Protein AF-A0ABD0YGZ2-F1 (afdb_monomer_lite)

Structure (mmCIF, N/CA/C/O backbone):
data_AF-A0ABD0YGZ2-F1
#
_entry.id   AF-A0ABD0YGZ2-F1
#
loop_
_atom_site.group_PDB
_atom_site.id
_atom_site.type_symbol
_atom_site.label_atom_id
_atom_site.label_alt_id
_atom_site.label_comp_id
_atom_site.label_asym_id
_atom_site.label_entity_id
_atom_site.label_seq_id
_atom_site.pdbx_PDB_ins_code
_atom_site.Cartn_x
_atom_site.Cartn_y
_atom_site.Cartn_z
_atom_site.occupancy
_atom_site.B_iso_or_equiv
_atom_site.auth_seq_id
_atom_site.auth_comp_id
_atom_site.auth_asym_id
_atom_site.auth_atom_id
_atom_site.pdbx_PDB_model_num
ATOM 1 N N . GLY A 1 1 ? -11.812 5.010 10.981 1.00 76.38 1 GLY A N 1
ATOM 2 C CA . GLY A 1 1 ? -13.140 4.427 11.269 1.00 76.38 1 GLY A CA 1
ATOM 3 C C . GLY A 1 1 ? -13.207 4.021 12.728 1.00 76.38 1 GLY A C 1
ATOM 4 O O . GLY A 1 1 ? -12.175 4.061 13.388 1.00 76.38 1 GLY A O 1
ATOM 5 N N . ARG A 1 2 ? -14.391 3.660 13.234 1.00 86.44 2 ARG A N 1
ATOM 6 C CA . ARG A 1 2 ? -14.540 2.924 14.500 1.00 86.44 2 ARG A CA 1
ATOM 7 C C . ARG A 1 2 ? -15.204 1.573 14.196 1.00 86.44 2 ARG A C 1
ATOM 9 O O . ARG A 1 2 ? -16.242 1.598 13.537 1.00 86.4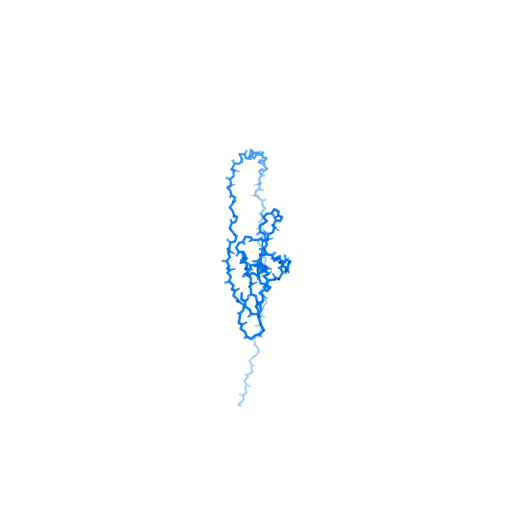4 2 ARG A O 1
ATOM 16 N N . PRO A 1 3 ? -14.614 0.434 14.595 1.00 91.75 3 PRO A N 1
ATOM 17 C CA . PRO A 1 3 ? -13.285 0.299 15.212 1.00 91.75 3 PRO A CA 1
ATOM 18 C C . PRO A 1 3 ? -12.156 0.775 14.272 1.00 91.75 3 PRO A C 1
ATOM 20 O O . PRO A 1 3 ? -12.416 1.130 13.117 1.00 91.75 3 PRO A O 1
ATOM 23 N N . SER A 1 4 ? -10.926 0.883 14.790 1.00 94.12 4 SER A N 1
ATOM 24 C CA . SER A 1 4 ? -9.772 1.303 13.981 1.00 94.12 4 SER A CA 1
ATOM 25 C C . SER A 1 4 ? -9.618 0.369 12.772 1.00 94.12 4 SER A C 1
ATOM 27 O O . SER A 1 4 ? -9.765 -0.842 12.943 1.00 94.12 4 SER A O 1
ATOM 29 N N . PRO A 1 5 ? -9.402 0.892 11.552 1.00 95.69 5 PRO A N 1
ATOM 30 C CA . PRO A 1 5 ? -9.226 0.044 10.384 1.00 95.69 5 PRO A CA 1
ATOM 31 C C . PRO A 1 5 ? -7.855 -0.635 10.404 1.00 95.69 5 PRO A C 1
ATOM 33 O O . PRO A 1 5 ? -6.891 -0.030 10.863 1.00 95.69 5 PRO A O 1
ATOM 36 N N . GLN A 1 6 ? -7.773 -1.822 9.813 1.00 96.44 6 GLN A N 1
ATOM 37 C CA . GLN A 1 6 ? -6.520 -2.415 9.360 1.00 96.44 6 GLN A CA 1
ATOM 38 C C . GLN A 1 6 ? -6.245 -1.957 7.924 1.00 96.44 6 GLN A C 1
ATOM 40 O O . GLN A 1 6 ? -7.161 -1.989 7.087 1.00 96.44 6 GLN A O 1
ATOM 45 N N . VAL A 1 7 ? -5.015 -1.528 7.633 1.00 98.12 7 VAL A N 1
ATOM 46 C CA . VAL A 1 7 ? -4.606 -1.064 6.295 1.00 98.12 7 VAL A CA 1
ATOM 47 C C . VAL A 1 7 ? -3.609 -2.039 5.666 1.00 98.12 7 VAL A C 1
ATOM 49 O O . VAL A 1 7 ? -2.583 -2.366 6.248 1.00 98.12 7 VAL A O 1
ATOM 52 N N . SER A 1 8 ? -3.894 -2.498 4.449 1.00 98.44 8 SER A N 1
ATOM 53 C CA . SER A 1 8 ? -3.063 -3.474 3.729 1.00 98.44 8 SER A CA 1
ATOM 54 C C . SER A 1 8 ? -2.830 -3.071 2.278 1.00 98.44 8 SER A C 1
ATOM 56 O O . SER A 1 8 ? -3.671 -2.400 1.671 1.00 98.44 8 SER A O 1
ATOM 58 N N . TRP A 1 9 ? -1.716 -3.517 1.706 1.00 97.94 9 TRP A N 1
ATOM 59 C CA . TRP A 1 9 ? -1.390 -3.362 0.296 1.00 97.94 9 TRP A CA 1
ATOM 60 C C . TRP A 1 9 ? -1.546 -4.662 -0.469 1.00 97.94 9 TRP A C 1
ATOM 62 O O . TRP A 1 9 ? -1.158 -5.740 -0.018 1.00 97.94 9 TRP A O 1
ATOM 72 N N . TRP A 1 10 ? -2.092 -4.521 -1.670 1.00 97.44 10 TRP A N 1
ATOM 73 C CA . TRP A 1 10 ? -2.362 -5.611 -2.586 1.00 97.44 10 TRP A CA 1
ATOM 74 C C . TRP A 1 10 ? -1.799 -5.282 -3.965 1.00 97.44 10 TRP A C 1
ATOM 76 O O . TRP A 1 10 ? -2.044 -4.190 -4.476 1.00 97.44 10 TRP A O 1
ATOM 86 N N . VAL A 1 11 ? -1.089 -6.214 -4.595 1.00 94.62 11 VAL A N 1
ATOM 87 C CA . VAL A 1 11 ? -0.541 -6.054 -5.952 1.00 94.62 11 VAL A CA 1
ATOM 88 C C . VAL A 1 11 ? -1.142 -7.124 -6.844 1.00 94.62 11 VAL A C 1
ATOM 90 O O . VAL A 1 11 ? -1.092 -8.302 -6.512 1.00 94.62 11 VAL A O 1
ATOM 93 N N . GLY A 1 12 ? -1.777 -6.728 -7.949 1.00 93.25 12 GLY A N 1
ATOM 94 C CA . GLY A 1 12 ? -2.428 -7.690 -8.850 1.00 93.25 12 GLY A CA 1
ATOM 95 C C . GLY A 1 12 ? -3.553 -8.507 -8.193 1.00 93.25 12 GLY A C 1
ATOM 96 O O . GLY A 1 12 ? -3.966 -9.522 -8.738 1.00 93.25 12 GLY A O 1
ATOM 97 N N . GLY A 1 13 ? -4.054 -8.069 -7.032 1.00 94.50 13 GLY A N 1
ATOM 98 C CA . GLY A 1 13 ? -5.052 -8.798 -6.249 1.00 94.50 13 GLY A CA 1
ATOM 99 C C . GLY A 1 13 ? -4.484 -9.734 -5.178 1.00 94.50 13 GLY A C 1
ATOM 100 O O . GLY A 1 13 ? -5.279 -10.332 -4.458 1.00 94.50 13 GLY A O 1
ATOM 101 N N . GLU A 1 14 ? -3.162 -9.811 -5.009 1.00 95.19 14 GLU A N 1
ATOM 102 C CA . GLU A 1 14 ? -2.503 -10.581 -3.945 1.00 95.19 14 GLU A CA 1
ATOM 103 C C . GLU A 1 14 ? -2.050 -9.677 -2.797 1.00 95.19 14 GLU A C 1
ATOM 105 O O . GLU A 1 14 ? -1.584 -8.564 -3.034 1.00 95.19 14 GLU A O 1
ATOM 110 N N . LEU A 1 15 ? -2.198 -10.140 -1.553 1.00 96.94 15 LEU A N 1
ATOM 111 C CA . LEU A 1 15 ? -1.759 -9.410 -0.363 1.00 96.94 15 LEU A CA 1
ATOM 112 C C . LEU A 1 15 ? -0.229 -9.413 -0.307 1.00 96.94 15 LEU A C 1
ATOM 114 O O . LEU A 1 15 ? 0.373 -10.482 -0.248 1.00 96.94 15 LEU A O 1
ATOM 118 N N . VAL A 1 16 ? 0.383 -8.230 -0.282 1.00 95.69 16 VAL A N 1
ATOM 119 C CA . VAL A 1 16 ? 1.849 -8.090 -0.214 1.00 95.69 16 VAL A CA 1
ATOM 120 C C . VAL A 1 16 ? 2.333 -7.494 1.103 1.00 95.69 16 VAL A C 1
ATOM 122 O O . VAL A 1 16 ? 3.454 -7.767 1.514 1.00 95.69 16 VAL A O 1
ATOM 125 N N . ASP A 1 17 ? 1.494 -6.702 1.772 1.00 97.25 17 ASP A N 1
ATOM 126 C CA . ASP A 1 17 ? 1.827 -6.054 3.039 1.00 97.25 17 ASP A CA 1
ATOM 127 C C . ASP A 1 17 ? 0.550 -5.861 3.868 1.00 97.25 17 ASP A C 1
ATOM 129 O O . ASP A 1 17 ? -0.449 -5.322 3.388 1.00 97.25 17 ASP A O 1
ATOM 133 N N . SER A 1 18 ? 0.577 -6.305 5.121 1.00 97.38 18 SER A N 1
ATOM 134 C CA . SER A 1 18 ? -0.483 -6.081 6.110 1.00 97.38 18 SER A CA 1
ATOM 135 C C . SER A 1 18 ? 0.044 -5.515 7.433 1.00 97.38 18 SER A C 1
ATOM 137 O O . SER A 1 18 ? -0.632 -5.652 8.450 1.00 97.38 18 SER A O 1
ATOM 139 N N . SER A 1 19 ? 1.257 -4.959 7.437 1.00 97.19 19 SER A N 1
ATOM 140 C CA . SER A 1 19 ? 1.943 -4.378 8.597 1.00 97.19 19 SER A CA 1
ATOM 141 C C . SER A 1 19 ? 1.651 -2.885 8.734 1.00 97.19 19 SER A C 1
ATOM 143 O O . SER A 1 19 ? 2.515 -2.037 8.527 1.00 97.19 19 SER A O 1
ATOM 145 N N . ASP A 1 20 ? 0.411 -2.546 9.071 1.00 97.44 20 ASP A N 1
ATOM 146 C CA . ASP A 1 20 ? 0.047 -1.173 9.392 1.00 97.44 20 ASP A CA 1
ATOM 147 C C . ASP A 1 20 ? 0.492 -0.733 10.792 1.00 97.44 20 ASP A C 1
ATOM 149 O O . ASP A 1 20 ? 0.624 -1.520 11.728 1.00 97.44 20 ASP A O 1
ATOM 153 N N . GLU A 1 21 ? 0.688 0.574 10.935 1.00 97.31 21 GLU A N 1
ATOM 154 C CA . GLU A 1 21 ? 1.055 1.242 12.175 1.00 97.31 21 GLU A CA 1
ATOM 155 C C . GLU A 1 21 ? -0.012 2.262 12.592 1.00 97.31 21 GLU A C 1
ATOM 157 O O . GLU A 1 21 ? -0.602 2.982 11.774 1.00 97.31 21 GLU A O 1
ATOM 162 N N . ALA A 1 22 ? -0.236 2.372 13.902 1.00 96.25 22 ALA A N 1
ATOM 163 C CA . ALA A 1 22 ? -1.015 3.461 14.468 1.00 96.25 22 ALA A CA 1
ATOM 164 C C . ALA A 1 22 ? -0.158 4.735 14.496 1.00 96.25 22 ALA A C 1
ATOM 166 O O . ALA A 1 22 ? 0.832 4.821 15.215 1.00 96.25 22 ALA A O 1
ATOM 167 N N . VAL A 1 23 ? -0.565 5.748 13.735 1.00 96.06 23 VAL A N 1
ATOM 168 C CA . VAL A 1 23 ? 0.089 7.067 13.720 1.00 96.06 23 VAL A CA 1
ATOM 169 C C . VAL A 1 23 ? -0.469 7.960 14.829 1.00 96.06 23 VAL A C 1
ATOM 171 O O . VAL A 1 23 ? 0.235 8.801 15.381 1.00 96.06 23 VAL A O 1
ATOM 174 N N . SER A 1 24 ? -1.756 7.812 15.141 1.00 93.62 24 SER A N 1
ATOM 175 C CA . SER A 1 24 ? -2.426 8.448 16.279 1.00 93.62 24 SER A CA 1
ATOM 176 C C . SER A 1 24 ? -3.711 7.687 16.619 1.00 93.62 24 SER A C 1
ATOM 178 O O . SER A 1 24 ? -4.104 6.782 15.885 1.00 93.62 24 SER A O 1
ATOM 180 N N . GLU A 1 25 ? -4.423 8.085 17.680 1.00 88.75 25 GLU A N 1
ATOM 181 C CA . GLU A 1 25 ? -5.674 7.436 18.127 1.00 88.75 25 GLU A CA 1
ATOM 182 C C . GLU A 1 25 ? -6.708 7.235 16.998 1.00 88.75 25 GLU A C 1
ATOM 184 O O . GLU A 1 25 ? -7.515 6.308 17.030 1.00 88.75 25 GLU A O 1
ATOM 189 N N . ARG A 1 26 ? -6.703 8.103 15.978 1.00 89.38 26 ARG A N 1
ATOM 190 C CA . ARG A 1 26 ? -7.667 8.061 14.866 1.00 89.38 26 ARG A CA 1
ATOM 191 C C . ARG A 1 26 ? -7.026 7.893 13.494 1.00 89.38 26 ARG A C 1
ATOM 193 O O . ARG A 1 26 ? -7.718 8.066 12.487 1.00 89.38 26 ARG A O 1
ATOM 200 N N . LYS A 1 27 ? -5.732 7.580 13.434 1.00 94.00 27 LYS A N 1
ATOM 201 C CA . LYS A 1 27 ? -4.985 7.506 12.179 1.00 94.00 27 LYS A CA 1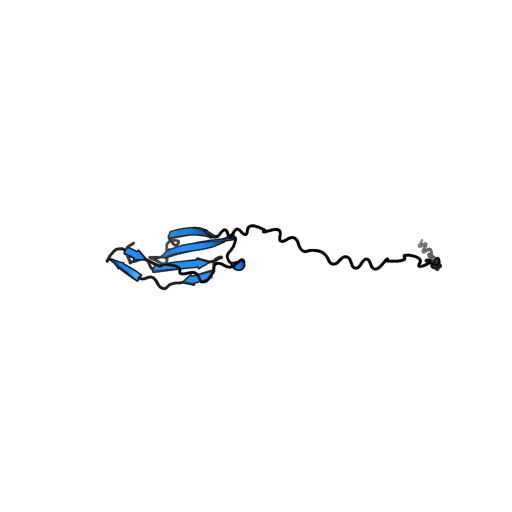
ATOM 202 C C . LYS A 1 27 ? -4.102 6.270 12.148 1.00 94.00 27 LYS A C 1
ATOM 204 O O . LYS A 1 27 ? -3.287 6.058 13.035 1.00 94.00 27 LYS A O 1
ATOM 209 N N . VAL A 1 28 ? -4.239 5.517 11.068 1.00 96.88 28 VAL A N 1
ATOM 210 C CA . VAL A 1 28 ? -3.438 4.336 10.751 1.00 96.88 28 VAL A CA 1
ATOM 211 C C . VAL A 1 28 ? -2.739 4.587 9.420 1.00 96.88 28 VAL A C 1
ATOM 213 O O . VAL A 1 28 ? -3.276 5.303 8.564 1.00 96.88 28 VAL A O 1
ATOM 216 N N . ARG A 1 29 ? -1.540 4.038 9.255 1.00 97.31 29 ARG A N 1
ATOM 217 C CA . ARG A 1 29 ? -0.758 4.116 8.023 1.00 97.31 29 ARG A CA 1
ATOM 218 C C . ARG A 1 29 ? -0.178 2.747 7.709 1.00 97.31 29 ARG A C 1
ATOM 220 O O . ARG A 1 29 ? 0.261 2.048 8.601 1.00 97.31 29 ARG A O 1
ATOM 227 N N . ASN A 1 30 ? -0.134 2.411 6.430 1.00 98.25 30 ASN A N 1
ATOM 228 C CA . ASN A 1 30 ? 0.728 1.359 5.919 1.00 98.25 30 ASN A CA 1
ATOM 229 C C . ASN A 1 30 ? 1.522 1.954 4.748 1.00 98.25 30 ASN A C 1
ATOM 231 O O . ASN A 1 30 ? 0.921 2.546 3.843 1.00 98.25 30 ASN A O 1
ATOM 235 N N . THR A 1 31 ? 2.846 1.837 4.778 1.00 96.75 31 THR A N 1
ATOM 236 C CA . THR A 1 31 ? 3.744 2.358 3.743 1.00 96.75 31 THR A CA 1
ATOM 237 C C . THR A 1 31 ? 4.346 1.185 2.983 1.00 96.75 31 THR A C 1
ATOM 239 O O . THR A 1 31 ? 5.194 0.488 3.520 1.00 96.75 31 THR A O 1
ATOM 242 N N . LEU A 1 32 ? 3.945 1.000 1.722 1.00 94.12 32 LEU A N 1
ATOM 2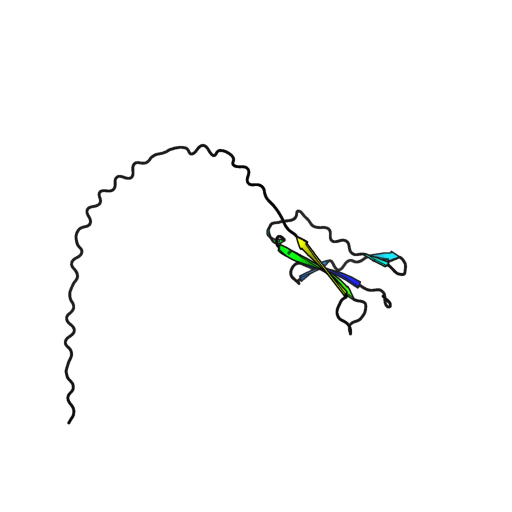43 C CA . LEU A 1 32 ? 4.528 -0.037 0.875 1.00 94.12 32 LEU A CA 1
ATOM 244 C C . LEU A 1 32 ? 5.918 0.388 0.400 1.00 94.12 32 LEU A C 1
ATOM 246 O O . LEU A 1 32 ? 6.045 1.238 -0.486 1.00 94.12 32 LEU A O 1
ATOM 250 N N . GLU A 1 33 ? 6.952 -0.237 0.947 1.00 91.06 33 GLU A N 1
ATOM 251 C CA . GLU A 1 33 ? 8.313 -0.125 0.429 1.00 91.06 33 GLU A CA 1
ATOM 252 C C . GLU A 1 33 ? 8.537 -1.160 -0.676 1.00 91.06 33 GLU A C 1
ATOM 254 O O . GLU A 1 33 ? 8.390 -2.365 -0.474 1.00 91.06 33 GLU A O 1
ATOM 259 N N . THR A 1 34 ? 8.895 -0.702 -1.876 1.00 81.12 34 THR A N 1
ATOM 260 C CA . THR A 1 34 ? 9.170 -1.603 -2.999 1.00 81.12 34 THR A CA 1
ATOM 261 C C . THR A 1 34 ? 10.672 -1.717 -3.224 1.00 81.12 34 THR A C 1
ATOM 263 O O . THR A 1 34 ? 11.334 -0.715 -3.500 1.00 81.12 34 THR A O 1
ATOM 266 N N . ASN A 1 35 ? 11.196 -2.945 -3.226 1.00 78.12 35 ASN A N 1
ATOM 267 C CA . ASN A 1 35 ? 12.470 -3.261 -3.883 1.00 78.12 35 ASN A CA 1
ATOM 268 C C . ASN A 1 35 ? 12.426 -2.826 -5.367 1.00 78.12 35 ASN A C 1
ATOM 270 O O . ASN A 1 35 ? 11.333 -2.566 -5.878 1.00 78.12 35 ASN A O 1
ATOM 274 N N . PRO A 1 36 ? 13.570 -2.719 -6.079 1.00 82.00 36 PRO A N 1
ATOM 275 C CA . PRO A 1 36 ? 13.633 -2.056 -7.381 1.00 82.00 36 PRO A CA 1
ATOM 276 C C . PRO A 1 36 ? 12.485 -2.454 -8.311 1.00 82.00 36 PRO A C 1
ATOM 278 O O . PRO A 1 36 ? 12.306 -3.633 -8.623 1.00 82.00 36 PRO A O 1
ATOM 281 N N . VAL A 1 37 ? 11.700 -1.457 -8.731 1.00 82.94 37 VAL A N 1
ATOM 282 C CA . VAL A 1 37 ? 10.482 -1.670 -9.518 1.00 82.94 37 VAL A CA 1
ATOM 283 C C . VAL A 1 37 ? 10.837 -2.394 -10.817 1.00 82.94 37 VAL A C 1
ATOM 285 O O . VAL A 1 37 ? 11.465 -1.836 -11.719 1.00 82.94 37 VAL A O 1
ATOM 288 N N . GLY A 1 38 ? 10.452 -3.667 -10.899 1.00 85.44 38 GLY A N 1
ATOM 289 C CA . GLY A 1 38 ? 10.740 -4.533 -12.036 1.00 85.44 38 GLY A CA 1
ATOM 290 C C . GLY A 1 38 ? 9.637 -4.520 -13.093 1.00 85.44 38 GLY A C 1
ATOM 291 O O . GLY A 1 38 ? 8.511 -4.089 -12.852 1.00 85.44 38 GLY A O 1
ATOM 292 N N . ARG A 1 39 ? 9.934 -5.084 -14.274 1.00 87.69 39 AR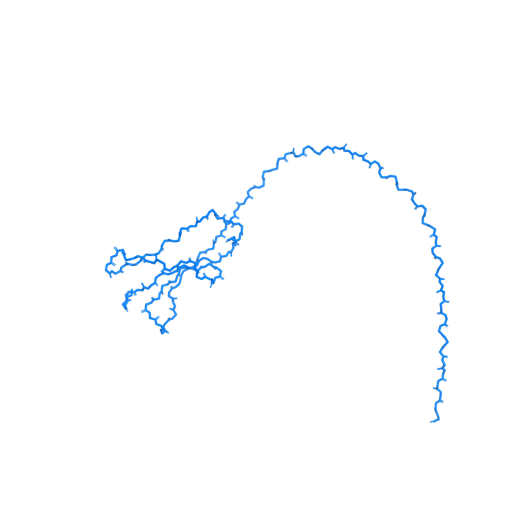G A N 1
ATOM 293 C CA . ARG A 1 39 ? 8.943 -5.252 -15.358 1.00 87.69 39 ARG A CA 1
ATOM 294 C C . ARG A 1 39 ? 7.701 -6.041 -14.936 1.00 87.69 39 ARG A C 1
ATOM 296 O O . ARG A 1 39 ? 6.644 -5.802 -15.497 1.00 87.69 39 ARG A O 1
ATOM 303 N N . HIS A 1 40 ? 7.820 -6.940 -13.961 1.00 85.56 40 HIS A N 1
ATOM 304 C CA . HIS A 1 40 ? 6.695 -7.724 -13.450 1.00 85.56 40 HIS A CA 1
ATOM 305 C C . HIS A 1 40 ? 5.626 -6.863 -12.755 1.00 85.56 40 HIS A C 1
ATOM 307 O O . HIS A 1 40 ? 4.481 -7.283 -12.699 1.00 85.56 40 HIS A O 1
ATOM 313 N N . LEU A 1 41 ? 5.971 -5.661 -12.274 1.00 87.38 41 LEU A N 1
ATOM 314 C CA . LEU A 1 41 ? 5.023 -4.718 -11.663 1.00 87.38 41 LEU A CA 1
ATOM 315 C C . LEU A 1 41 ? 4.409 -3.741 -12.675 1.00 87.38 41 LEU A C 1
ATOM 317 O O . LEU A 1 41 ? 3.475 -3.016 -12.338 1.00 87.38 41 LEU A O 1
ATOM 321 N N . HIS A 1 42 ? 4.929 -3.683 -13.906 1.00 91.06 42 HIS A N 1
ATOM 322 C CA . HIS A 1 42 ? 4.438 -2.751 -14.917 1.00 91.06 42 HIS A CA 1
ATOM 323 C C . HIS A 1 42 ? 2.983 -3.070 -15.279 1.00 91.06 42 HIS A C 1
ATOM 325 O O . HIS A 1 42 ? 2.669 -4.171 -15.722 1.00 91.06 42 HIS A O 1
ATOM 331 N N . GLY A 1 43 ? 2.106 -2.080 -15.132 1.00 90.00 43 GLY A N 1
ATOM 332 C CA . GLY A 1 43 ? 0.685 -2.196 -15.444 1.00 90.00 43 GLY A CA 1
ATOM 333 C C . GLY A 1 43 ? -0.134 -2.957 -14.400 1.00 90.00 43 GLY A C 1
ATOM 334 O O . GLY A 1 43 ? -1.348 -3.044 -14.568 1.00 90.00 43 GLY A O 1
ATOM 335 N N . LEU A 1 44 ? 0.481 -3.473 -13.328 1.00 92.44 44 LEU A N 1
ATOM 336 C CA . LEU A 1 44 ? -0.268 -4.111 -12.249 1.00 92.44 44 LEU A CA 1
ATOM 337 C C . LEU A 1 44 ? -0.922 -3.061 -11.335 1.00 92.44 44 LEU A C 1
ATOM 339 O O . LEU A 1 44 ? -0.285 -2.052 -11.003 1.00 92.44 44 LEU A O 1
ATOM 343 N N . PRO A 1 45 ? -2.171 -3.301 -10.890 1.00 95.44 45 PRO A N 1
ATOM 344 C CA . PRO A 1 45 ? -2.825 -2.450 -9.910 1.00 95.44 45 PRO A CA 1
ATOM 345 C C . PRO A 1 45 ? -2.195 -2.664 -8.534 1.00 95.44 45 PRO A C 1
ATOM 347 O O . PRO A 1 45 ? -2.121 -3.790 -8.037 1.00 95.44 45 PRO A O 1
ATOM 350 N N . VAL A 1 46 ? -1.792 -1.568 -7.900 1.00 95.75 46 VAL A N 1
ATOM 351 C CA . VAL A 1 46 ? -1.348 -1.517 -6.507 1.00 95.75 46 VAL A CA 1
ATOM 352 C C . VAL A 1 46 ? -2.463 -0.874 -5.697 1.00 95.75 46 VAL A C 1
ATOM 354 O O . VAL A 1 46 ? -2.772 0.305 -5.862 1.00 95.75 46 VAL A O 1
ATOM 357 N N . THR A 1 47 ? -3.113 -1.666 -4.856 1.00 98.06 47 THR A N 1
ATOM 358 C CA . THR A 1 47 ? -4.324 -1.283 -4.133 1.00 98.06 47 THR A CA 1
ATOM 359 C C . THR A 1 47 ? -4.043 -1.199 -2.643 1.00 98.06 47 THR A C 1
ATOM 361 O O . THR A 1 47 ? -3.651 -2.190 -2.033 1.00 98.06 47 THR A O 1
ATOM 364 N N . CYS A 1 48 ? -4.303 -0.045 -2.041 1.00 98.06 48 CYS A N 1
ATOM 365 C CA . CYS A 1 48 ? -4.413 0.079 -0.592 1.00 98.06 48 CYS A CA 1
ATOM 366 C C . CYS A 1 48 ? -5.854 -0.240 -0.189 1.00 98.06 48 CYS A C 1
ATOM 368 O O . CYS A 1 48 ? -6.787 0.315 -0.775 1.00 98.06 48 CYS A O 1
ATOM 370 N N . ARG A 1 49 ? -6.037 -1.131 0.789 1.00 98.12 49 ARG A N 1
ATOM 371 C CA . ARG A 1 49 ? -7.340 -1.528 1.338 1.00 98.12 49 ARG A CA 1
ATOM 372 C C . ARG A 1 49 ? -7.397 -1.234 2.828 1.00 98.12 49 ARG A C 1
ATOM 374 O O . ARG A 1 49 ? -6.531 -1.681 3.575 1.00 98.12 49 ARG A O 1
ATOM 381 N N . ALA A 1 50 ? -8.453 -0.553 3.257 1.00 97.50 50 ALA A N 1
ATOM 382 C CA . ALA A 1 50 ? -8.763 -0.287 4.654 1.00 97.50 50 ALA A CA 1
ATOM 383 C C . ALA A 1 50 ? -10.048 -1.019 5.067 1.00 97.50 50 ALA A C 1
ATOM 385 O O . ALA A 1 50 ? -11.115 -0.807 4.483 1.00 97.50 50 ALA A O 1
ATOM 386 N N . VAL A 1 51 ? -9.949 -1.859 6.098 1.00 96.62 51 VAL A N 1
ATOM 387 C CA . VAL A 1 51 ? -11.060 -2.672 6.615 1.00 96.62 51 VAL A CA 1
ATOM 388 C C . VAL A 1 51 ? -11.252 -2.390 8.096 1.00 96.62 51 VAL A C 1
ATOM 390 O O . VAL A 1 51 ? -10.340 -2.598 8.884 1.00 96.62 51 VAL A O 1
ATOM 393 N N . ASN A 1 52 ? -12.443 -1.947 8.495 1.00 95.56 52 ASN A N 1
ATOM 394 C CA . ASN A 1 52 ? -12.801 -1.766 9.907 1.00 95.56 52 ASN A CA 1
ATOM 395 C C . ASN A 1 52 ? -13.942 -2.680 10.378 1.00 95.56 52 ASN A C 1
ATOM 397 O O . ASN A 1 52 ? -14.355 -2.598 11.528 1.00 95.56 52 ASN A O 1
ATOM 401 N N . ASN A 1 53 ? -14.509 -3.502 9.501 1.00 93.19 53 ASN A N 1
ATOM 402 C CA . ASN A 1 53 ? -15.524 -4.499 9.835 1.00 93.19 53 ASN A CA 1
ATOM 403 C C . ASN A 1 53 ? -15.607 -5.544 8.708 1.00 93.19 53 ASN A C 1
ATOM 405 O O . ASN A 1 53 ? -15.036 -5.342 7.641 1.00 93.19 53 ASN A O 1
ATOM 409 N N . ARG A 1 54 ? -16.320 -6.653 8.938 1.00 91.94 54 ARG A N 1
ATOM 410 C CA . ARG A 1 54 ? -16.474 -7.753 7.962 1.00 91.94 54 ARG A CA 1
ATOM 411 C C . ARG A 1 54 ? -17.781 -7.701 7.155 1.00 91.94 54 ARG A C 1
ATOM 413 O O . ARG A 1 54 ? -18.093 -8.657 6.458 1.00 91.94 54 ARG A O 1
ATOM 420 N N . ILE A 1 55 ? -18.564 -6.633 7.295 1.00 94.25 55 ILE A N 1
ATOM 421 C CA . ILE A 1 55 ? -19.911 -6.496 6.715 1.00 94.25 55 ILE A CA 1
ATOM 422 C C . ILE A 1 55 ? -19.857 -5.651 5.439 1.00 94.25 55 ILE A C 1
ATOM 424 O O . ILE A 1 55 ? -20.511 -5.964 4.449 1.00 94.25 55 ILE A O 1
ATOM 428 N N . LEU A 1 56 ? -19.076 -4.572 5.466 1.00 93.88 56 LEU A N 1
ATOM 429 C CA . LEU A 1 56 ? -18.913 -3.649 4.352 1.00 93.88 56 LEU A CA 1
ATOM 430 C C . LEU A 1 56 ? -17.680 -3.993 3.525 1.00 93.88 56 LEU A C 1
ATOM 432 O O . LEU A 1 56 ? -16.693 -4.533 4.026 1.00 93.88 56 LEU A O 1
ATOM 436 N N . GLN A 1 57 ? -17.734 -3.618 2.249 1.00 94.94 57 GLN A N 1
ATOM 437 C CA . GLN A 1 57 ? -16.581 -3.734 1.372 1.00 94.94 57 GLN A CA 1
ATOM 438 C C . GLN A 1 57 ? -15.426 -2.845 1.868 1.00 94.94 57 GLN A C 1
ATOM 440 O O . GLN A 1 57 ? -15.678 -1.751 2.386 1.00 94.94 57 GLN A O 1
ATOM 445 N N . PRO A 1 58 ? -14.165 -3.280 1.693 1.00 96.25 58 PRO A N 1
ATOM 446 C CA . PRO A 1 58 ? -13.002 -2.480 2.052 1.00 96.25 58 PRO A CA 1
ATOM 447 C C . PRO A 1 58 ? -12.993 -1.136 1.324 1.00 96.25 58 PRO A C 1
ATOM 449 O O . PRO A 1 58 ? -13.137 -1.084 0.098 1.00 96.25 58 PRO A O 1
ATOM 452 N N . LEU A 1 59 ? -12.719 -0.052 2.052 1.00 96.81 59 LEU A N 1
ATOM 453 C CA . LEU A 1 59 ? -12.393 1.214 1.403 1.00 96.81 59 LEU A CA 1
ATOM 454 C C . LEU A 1 59 ? -11.056 1.035 0.685 1.00 96.81 59 LEU A C 1
ATOM 456 O O . LEU A 1 59 ? -10.070 0.657 1.313 1.00 96.81 59 LEU A O 1
ATOM 460 N N . SER A 1 60 ? -11.033 1.286 -0.621 1.00 97.88 60 SER A N 1
ATOM 461 C CA . SER A 1 60 ? -9.875 0.964 -1.449 1.00 97.88 60 SER A CA 1
ATOM 462 C C . SER A 1 60 ? -9.480 2.127 -2.348 1.00 97.88 60 SER A C 1
ATOM 464 O O . SER A 1 60 ? -10.340 2.819 -2.890 1.00 97.88 60 SER A O 1
ATOM 466 N N . THR A 1 61 ? -8.176 2.312 -2.541 1.00 98.00 61 THR A N 1
ATOM 467 C CA . THR A 1 61 ? -7.621 3.199 -3.572 1.00 98.00 61 THR A CA 1
ATOM 468 C C . THR A 1 61 ? -6.568 2.446 -4.367 1.00 98.00 61 THR A C 1
ATOM 470 O O . THR A 1 61 ? -5.821 1.651 -3.798 1.00 98.00 61 THR A O 1
ATOM 473 N N . THR A 1 62 ? -6.534 2.656 -5.680 1.00 97.62 62 THR A N 1
ATOM 474 C CA . THR A 1 62 ? -5.655 1.917 -6.593 1.00 97.62 62 THR A CA 1
ATOM 475 C C . THR A 1 62 ? -4.782 2.877 -7.378 1.00 97.62 62 THR A C 1
ATOM 477 O O . THR A 1 62 ? -5.278 3.842 -7.959 1.00 97.62 62 THR A O 1
ATOM 480 N N . VAL A 1 63 ? -3.489 2.578 -7.435 1.00 94.62 63 VAL A N 1
ATOM 481 C CA . VAL A 1 63 ? -2.518 3.241 -8.306 1.00 94.62 63 VAL A CA 1
ATOM 482 C C . VAL A 1 63 ? -1.933 2.220 -9.277 1.00 94.62 63 VAL A C 1
ATOM 484 O O . VAL A 1 63 ? -1.783 1.050 -8.939 1.00 94.62 63 VAL A O 1
ATOM 487 N N . ASN A 1 64 ? -1.608 2.646 -10.496 1.00 91.06 64 ASN A N 1
ATOM 488 C CA . ASN A 1 64 ? -1.008 1.775 -11.508 1.00 91.06 64 ASN A CA 1
ATOM 489 C C . ASN A 1 64 ? 0.452 2.170 -11.723 1.00 91.06 64 ASN A C 1
ATOM 491 O O . ASN A 1 64 ? 0.740 3.321 -12.064 1.00 91.06 64 ASN A O 1
ATOM 495 N N . LEU A 1 65 ? 1.366 1.215 -11.568 1.00 87.75 65 LEU A N 1
ATOM 496 C CA . LEU A 1 65 ? 2.789 1.432 -11.818 1.00 87.75 65 LEU A CA 1
ATOM 497 C C . LEU A 1 65 ? 3.071 1.392 -13.322 1.00 87.75 65 LEU A C 1
ATOM 499 O O . LEU A 1 65 ? 2.831 0.386 -13.986 1.00 87.75 65 LEU A O 1
ATOM 503 N N . LYS A 1 66 ? 3.621 2.478 -13.871 1.00 86.94 66 LYS A N 1
ATOM 504 C CA . LYS A 1 66 ? 4.092 2.533 -15.261 1.00 86.94 66 LYS A CA 1
ATOM 505 C C . LYS A 1 66 ? 5.599 2.729 -15.287 1.00 86.94 66 LYS A C 1
ATOM 507 O O . LYS A 1 66 ? 6.107 3.783 -14.924 1.00 86.94 66 LYS A O 1
ATOM 512 N N . LEU A 1 67 ? 6.297 1.697 -15.743 1.00 87.38 67 LEU A N 1
ATOM 513 C CA . LEU A 1 67 ? 7.733 1.734 -16.003 1.00 87.38 67 LEU A CA 1
ATOM 514 C C . LEU A 1 67 ? 8.000 2.124 -17.460 1.00 87.38 67 LEU A C 1
ATOM 516 O O . LEU A 1 67 ? 7.493 1.465 -18.367 1.00 87.38 67 LEU A O 1
ATOM 520 N N . TYR A 1 68 ? 8.835 3.137 -17.672 1.00 85.44 68 TYR A N 1
ATOM 521 C CA . TYR A 1 68 ? 9.305 3.555 -18.992 1.00 85.44 68 TYR A CA 1
ATOM 522 C C . TYR A 1 68 ? 10.794 3.232 -19.128 1.00 85.44 68 TYR A C 1
ATOM 524 O O . TYR A 1 68 ? 11.559 3.399 -18.179 1.00 85.44 68 TYR A O 1
ATOM 532 N N . ARG A 1 69 ? 11.217 2.768 -20.308 1.00 76.56 69 ARG A N 1
ATOM 533 C CA . ARG A 1 69 ? 12.636 2.631 -20.658 1.00 76.56 69 ARG A CA 1
ATOM 534 C C . ARG A 1 69 ? 12.874 3.319 -21.991 1.00 76.56 69 ARG A C 1
ATOM 536 O O . ARG A 1 69 ? 12.316 2.898 -23.000 1.00 76.56 69 ARG A O 1
ATOM 543 N N . GLU A 1 70 ? 13.722 4.338 -21.992 1.00 72.62 70 GLU A N 1
ATOM 544 C CA . GLU A 1 70 ? 14.237 4.902 -23.235 1.00 72.62 70 GLU A CA 1
ATOM 545 C C . GLU A 1 70 ? 15.193 3.900 -23.884 1.00 72.62 70 GLU A C 1
ATOM 547 O O . GLU A 1 70 ? 16.091 3.350 -23.236 1.00 72.62 70 GLU A O 1
ATOM 552 N N . TYR A 1 71 ? 14.984 3.632 -25.171 1.00 65.38 71 TYR A N 1
ATOM 553 C CA . TYR A 1 71 ? 15.916 2.832 -25.949 1.00 65.38 71 TYR A CA 1
ATOM 554 C C . TYR A 1 71 ? 17.076 3.737 -26.362 1.00 65.38 71 TYR A C 1
ATOM 556 O O . TYR A 1 71 ? 16.915 4.602 -27.219 1.00 65.38 71 TYR A O 1
ATOM 564 N N . LYS A 1 72 ? 18.249 3.561 -25.747 1.00 73.75 72 LYS A N 1
ATOM 565 C CA . LYS A 1 72 ? 19.480 4.153 -26.275 1.00 73.75 72 LYS A CA 1
ATOM 566 C C . LYS A 1 72 ? 20.005 3.231 -27.365 1.00 73.75 72 LYS A C 1
ATOM 568 O O . LYS A 1 72 ? 20.390 2.095 -27.097 1.00 73.75 72 LYS A O 1
ATOM 573 N N . SER A 1 73 ? 19.926 3.703 -28.603 1.00 69.62 73 SER A N 1
ATOM 574 C CA . SER A 1 73 ? 20.480 3.025 -29.769 1.00 69.62 73 SER A CA 1
ATOM 575 C C . SER A 1 73 ? 22.002 3.091 -29.700 1.00 69.62 73 SER A C 1
ATOM 577 O O . SER A 1 73 ? 22.613 3.987 -30.278 1.00 69.62 73 SER A O 1
ATOM 579 N N . ASP A 1 74 ? 22.630 2.159 -28.992 1.00 69.50 74 ASP A N 1
ATOM 580 C CA . ASP A 1 74 ? 24.069 1.975 -29.137 1.00 69.50 74 ASP A CA 1
ATOM 581 C C . ASP A 1 74 ? 24.318 1.409 -30.537 1.00 69.50 74 ASP A C 1
ATOM 583 O O . ASP A 1 74 ? 23.722 0.409 -30.946 1.00 69.50 74 ASP A O 1
ATOM 587 N N . HIS A 1 75 ? 25.156 2.090 -31.317 1.00 67.44 75 HIS A N 1
ATOM 588 C CA . HIS A 1 75 ? 25.533 1.649 -32.653 1.00 67.44 75 HIS A CA 1
ATOM 589 C C . HIS A 1 75 ? 26.339 0.348 -32.540 1.00 67.44 75 HIS A C 1
ATOM 591 O O . HIS A 1 75 ? 27.566 0.362 -32.426 1.00 67.44 75 HIS A O 1
ATOM 597 N N . ILE A 1 76 ? 25.645 -0.792 -32.561 1.00 64.50 76 ILE A N 1
ATOM 598 C CA . ILE A 1 76 ? 26.277 -2.103 -32.663 1.00 64.50 76 ILE A CA 1
ATOM 599 C C . ILE A 1 76 ? 26.902 -2.165 -34.057 1.00 64.50 76 ILE A C 1
ATOM 601 O O . ILE A 1 76 ? 26.212 -2.382 -35.055 1.00 64.50 76 ILE A O 1
ATOM 605 N N . ARG A 1 77 ? 28.220 -1.948 -34.139 1.00 65.56 77 ARG A N 1
ATOM 606 C CA . ARG A 1 77 ? 28.994 -2.201 -35.358 1.00 65.56 77 ARG A CA 1
ATOM 607 C C . ARG A 1 77 ? 28.873 -3.686 -35.680 1.00 65.56 77 ARG A C 1
ATOM 609 O O . ARG A 1 77 ? 29.584 -4.513 -35.116 1.00 65.56 77 ARG A O 1
ATOM 616 N N . GLY A 1 78 ? 27.944 -4.028 -36.566 1.00 53.41 78 GLY A N 1
ATOM 617 C CA . GLY A 1 78 ? 27.834 -5.376 -37.097 1.00 53.41 78 GLY A CA 1
ATOM 618 C C . GLY A 1 78 ? 29.152 -5.758 -37.763 1.00 53.41 78 GLY A C 1
ATOM 619 O O . GLY A 1 78 ? 29.564 -5.127 -38.737 1.00 53.41 78 GLY A O 1
ATOM 620 N N . VAL A 1 79 ? 29.822 -6.790 -37.250 1.00 63.88 79 VAL A N 1
ATOM 621 C CA . VAL A 1 79 ? 30.927 -7.436 -37.961 1.00 63.88 79 VAL A CA 1
ATOM 622 C C . VAL A 1 79 ? 30.321 -8.081 -39.209 1.00 63.88 79 VAL A C 1
ATOM 624 O O . VAL A 1 79 ? 29.654 -9.112 -39.126 1.00 63.88 79 VAL A O 1
ATOM 627 N N . GLN A 1 80 ? 30.497 -7.450 -40.374 1.00 57.75 80 GLN A N 1
ATOM 628 C CA . GLN A 1 80 ? 30.067 -8.017 -41.651 1.00 57.75 80 GLN A CA 1
ATOM 629 C C . GLN A 1 80 ? 30.951 -9.211 -42.025 1.00 57.75 80 GLN A C 1
ATOM 631 O O . GLN A 1 80 ? 31.854 -9.091 -42.845 1.00 57.75 80 GLN A O 1
ATOM 636 N N . ASN A 1 81 ? 30.645 -10.396 -41.504 1.00 54.38 81 ASN A N 1
ATOM 637 C CA . ASN A 1 81 ? 31.052 -11.633 -42.164 1.00 54.38 81 ASN A CA 1
ATOM 638 C C . ASN A 1 81 ? 29.985 -12.003 -43.194 1.00 54.38 81 ASN A C 1
ATOM 640 O O . ASN A 1 81 ? 29.086 -12.802 -42.930 1.00 54.38 81 ASN A O 1
ATOM 644 N N . ARG A 1 82 ? 30.080 -11.416 -44.395 1.00 52.81 82 ARG A N 1
ATOM 645 C CA . ARG A 1 82 ? 29.321 -11.897 -45.557 1.00 52.81 82 ARG A CA 1
ATOM 646 C C . ARG A 1 82 ? 29.833 -13.288 -45.937 1.00 52.81 82 ARG A C 1
ATOM 648 O O . ARG A 1 82 ? 30.675 -13.423 -46.821 1.00 52.81 82 ARG A O 1
ATOM 655 N N . LYS A 1 83 ? 29.311 -14.345 -45.313 1.00 50.44 83 LYS A N 1
ATOM 656 C CA . LYS A 1 83 ? 29.351 -15.666 -45.945 1.00 50.44 83 LYS A CA 1
ATOM 657 C C . LYS A 1 83 ? 28.388 -15.606 -47.128 1.00 50.44 83 LYS A C 1
ATOM 659 O O . LYS A 1 83 ? 27.177 -15.564 -46.937 1.00 50.44 83 LYS A O 1
ATOM 664 N N . LYS A 1 84 ? 28.934 -15.517 -48.346 1.00 46.62 84 LYS A N 1
ATOM 665 C CA . LYS A 1 84 ? 28.165 -15.640 -49.589 1.00 46.62 84 LYS A CA 1
ATOM 666 C C . LYS A 1 84 ? 27.415 -16.972 -49.545 1.00 46.62 84 LYS A C 1
ATOM 668 O O . LYS A 1 84 ? 28.031 -18.033 -49.596 1.00 46.62 84 LYS A O 1
ATOM 673 N N . PHE A 1 85 ? 26.097 -16.915 -49.405 1.00 43.72 85 PHE A N 1
ATOM 674 C CA . PHE A 1 85 ? 25.245 -18.082 -49.562 1.00 43.72 85 PHE A CA 1
ATOM 675 C C . PHE A 1 85 ? 25.082 -18.329 -51.065 1.00 43.72 85 PHE A C 1
ATOM 677 O O . PHE A 1 85 ? 24.290 -17.663 -51.728 1.00 43.72 85 PHE A O 1
ATOM 684 N N . ASN A 1 86 ? 25.881 -19.239 -51.623 1.00 41.75 86 ASN A N 1
ATOM 685 C CA . ASN A 1 86 ? 25.700 -19.686 -53.000 1.00 41.75 86 ASN A CA 1
ATOM 686 C C . ASN A 1 86 ? 24.493 -20.630 -53.046 1.00 41.75 86 ASN A C 1
ATOM 688 O O . ASN A 1 86 ? 24.576 -21.784 -52.627 1.00 41.75 86 ASN A O 1
ATOM 692 N N . SER A 1 87 ? 23.364 -20.125 -53.543 1.00 41.25 87 SER A N 1
ATOM 693 C CA . SER A 1 87 ? 22.188 -20.939 -53.840 1.00 41.25 87 SER A CA 1
ATOM 694 C C . SER A 1 87 ? 22.317 -21.541 -55.238 1.00 41.25 87 SER A C 1
ATOM 696 O O . SER A 1 87 ? 21.910 -20.940 -56.228 1.00 41.25 87 SER A O 1
ATOM 698 N N . THR A 1 88 ? 22.866 -22.748 -55.311 1.00 50.44 88 THR A N 1
ATOM 699 C CA . THR A 1 88 ? 22.608 -23.669 -56.424 1.00 50.44 88 THR A CA 1
ATOM 700 C C . THR A 1 88 ? 22.483 -25.078 -55.862 1.00 50.44 88 THR A C 1
ATOM 702 O O . THR A 1 88 ? 23.420 -25.871 -55.864 1.00 50.44 88 THR A O 1
ATOM 705 N N . LYS A 1 89 ? 21.291 -25.404 -55.354 1.00 47.69 89 LYS A N 1
ATOM 706 C CA . LYS A 1 89 ? 20.833 -26.794 -55.293 1.00 47.69 89 LYS A CA 1
ATOM 707 C C . LYS A 1 89 ? 19.770 -26.975 -56.367 1.00 47.69 89 LYS A C 1
ATOM 709 O O . LYS A 1 89 ? 18.665 -26.460 -56.243 1.00 47.69 89 LYS A O 1
ATOM 714 N N . HIS A 1 90 ? 20.140 -27.695 -57.425 1.00 43.25 90 HIS A N 1
ATOM 715 C CA . HIS A 1 90 ? 19.209 -28.262 -58.393 1.00 43.25 90 HIS A CA 1
ATOM 716 C C . HIS A 1 90 ? 18.170 -29.105 -57.646 1.00 43.25 90 HIS A C 1
ATOM 718 O O . HIS A 1 90 ? 18.498 -30.138 -57.062 1.00 43.25 90 HIS A O 1
ATOM 724 N N . ILE A 1 91 ? 16.916 -28.663 -57.657 1.00 50.44 91 ILE A N 1
ATOM 725 C CA . ILE A 1 91 ? 15.782 -29.474 -57.221 1.00 50.44 91 ILE A CA 1
ATOM 726 C C . ILE A 1 91 ? 15.442 -30.392 -58.400 1.00 50.44 91 ILE A C 1
ATOM 728 O O . ILE A 1 91 ? 14.959 -29.930 -59.430 1.00 50.44 91 ILE A O 1
ATOM 732 N N . SER A 1 92 ? 15.744 -31.688 -58.276 1.00 42.97 92 SER A N 1
ATOM 733 C CA . SER A 1 92 ? 15.208 -32.705 -59.191 1.00 42.97 92 SER A CA 1
ATOM 734 C C . SER A 1 92 ? 13.702 -32.869 -58.954 1.00 42.97 92 SER A C 1
ATOM 736 O O . SER A 1 92 ? 13.271 -32.854 -57.798 1.00 42.97 92 SER A O 1
ATOM 738 N N . PRO A 1 93 ? 12.884 -33.054 -60.004 1.00 42.06 93 PRO A N 1
ATOM 739 C CA . PRO A 1 93 ? 11.448 -33.229 -59.844 1.00 42.06 93 PRO A CA 1
ATOM 740 C C . PRO A 1 93 ? 11.140 -34.571 -59.165 1.00 42.06 93 PRO A C 1
ATOM 742 O O . PRO A 1 93 ? 11.474 -35.645 -59.670 1.00 42.06 93 PRO A O 1
ATOM 745 N N . HIS A 1 94 ? 10.473 -34.509 -58.012 1.00 38.44 94 HIS A N 1
ATOM 746 C CA . HIS A 1 94 ? 9.863 -35.668 -57.366 1.00 38.44 94 HIS A CA 1
ATOM 747 C C . HIS A 1 94 ? 8.759 -36.240 -58.273 1.00 38.44 94 HIS A C 1
ATOM 749 O O . HIS A 1 94 ? 7.786 -35.555 -58.581 1.00 38.44 94 HIS A O 1
ATOM 755 N N . LYS A 1 95 ? 8.882 -37.512 -58.680 1.00 40.00 95 LYS A N 1
ATOM 756 C CA . LYS A 1 95 ? 7.795 -38.260 -59.333 1.00 40.00 95 LYS A CA 1
ATOM 757 C C . LYS A 1 95 ? 6.672 -38.513 -58.323 1.00 40.00 95 LYS A C 1
ATOM 759 O O . LYS A 1 95 ? 6.856 -39.270 -57.370 1.00 40.00 95 LYS A O 1
ATOM 764 N N . THR A 1 96 ? 5.506 -37.922 -58.548 1.00 39.06 96 THR A N 1
ATOM 765 C CA . THR A 1 96 ? 4.257 -38.270 -57.864 1.00 39.06 96 THR A CA 1
ATOM 766 C C . THR A 1 96 ? 3.761 -39.632 -58.362 1.00 39.06 96 THR A C 1
ATOM 768 O O . THR A 1 96 ? 3.559 -39.840 -59.556 1.00 39.06 96 THR A O 1
ATOM 771 N N . LYS A 1 97 ? 3.585 -40.599 -57.451 1.00 38.16 97 LYS A N 1
ATOM 772 C CA . LYS A 1 97 ? 2.902 -41.867 -57.747 1.00 38.16 97 LYS A CA 1
ATOM 773 C C . LYS A 1 97 ? 1.392 -41.638 -57.652 1.00 38.16 97 LYS A C 1
ATOM 775 O O . LYS A 1 97 ? 0.871 -41.382 -56.572 1.00 38.16 97 LYS A O 1
ATOM 780 N N . THR A 1 98 ? 0.704 -41.727 -58.785 1.00 36.75 98 THR A N 1
ATOM 781 C CA . THR A 1 98 ? -0.760 -41.736 -58.882 1.00 36.75 98 THR A CA 1
ATOM 782 C C . THR A 1 98 ? -1.298 -43.078 -58.383 1.00 36.75 98 THR A C 1
ATOM 784 O O . THR A 1 98 ? -1.141 -44.092 -59.060 1.00 36.75 98 THR A O 1
ATOM 787 N N . THR A 1 99 ? -1.954 -43.101 -57.222 1.00 38.06 99 THR A N 1
ATOM 788 C CA . THR A 1 99 ? -2.718 -44.274 -56.767 1.00 38.06 99 THR A CA 1
ATOM 789 C C . THR A 1 99 ? -4.172 -44.113 -57.208 1.00 38.06 99 THR A C 1
ATOM 791 O O . THR A 1 99 ? -4.878 -43.204 -56.778 1.00 38.06 99 THR A O 1
ATOM 794 N N . ARG A 1 100 ? -4.601 -44.982 -58.127 1.00 36.12 100 ARG A N 1
ATOM 795 C CA . ARG A 1 100 ? -5.941 -45.032 -58.725 1.00 36.12 100 ARG A CA 1
ATOM 796 C C . ARG A 1 100 ? -6.893 -45.774 -57.780 1.00 36.12 100 ARG A C 1
ATOM 798 O O . ARG A 1 100 ? -6.848 -46.999 -57.724 1.00 36.12 100 ARG A O 1
ATOM 805 N N . ASN A 1 101 ? -7.760 -45.058 -57.065 1.00 41.50 101 ASN A N 1
ATOM 806 C CA . ASN A 1 101 ? -8.864 -45.681 -56.327 1.00 41.50 101 ASN A CA 1
ATOM 807 C C . ASN A 1 101 ? -9.948 -46.139 -57.315 1.00 41.50 101 ASN A C 1
ATOM 809 O O . ASN A 1 101 ? -10.559 -45.320 -58.000 1.00 41.50 101 ASN 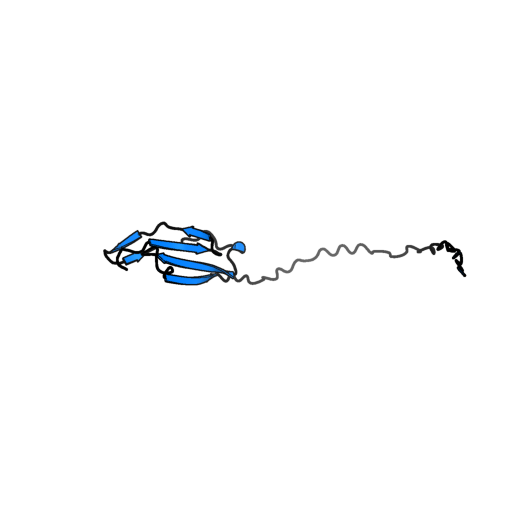A O 1
ATOM 813 N N . LYS A 1 102 ? -10.174 -47.456 -57.405 1.00 45.97 102 LYS A N 1
ATOM 814 C CA . LYS A 1 102 ? -11.338 -48.041 -58.085 1.00 45.97 102 LYS A CA 1
ATOM 815 C C . LYS A 1 102 ? -12.545 -47.928 -57.149 1.00 45.97 102 LYS A C 1
ATOM 817 O O . LYS A 1 102 ? -12.542 -48.531 -56.082 1.00 45.97 102 LYS A O 1
ATOM 822 N N . GLN A 1 103 ? -13.550 -47.153 -57.548 1.00 43.28 103 GLN A N 1
ATOM 823 C CA . GLN A 1 103 ? -14.874 -47.153 -56.926 1.00 43.28 103 GLN A CA 1
ATOM 824 C C . GLN A 1 103 ? -15.646 -48.389 -57.399 1.00 43.28 103 GLN A C 1
ATOM 826 O O . GLN A 1 103 ? -15.827 -48.585 -58.601 1.00 43.28 103 GLN A O 1
ATOM 831 N N . THR A 1 104 ? -16.089 -49.217 -56.454 1.00 41.28 104 THR A N 1
ATOM 832 C CA . THR A 1 104 ? -17.041 -50.304 -56.701 1.00 41.28 104 THR A CA 1
ATOM 833 C C . THR A 1 104 ? -18.448 -49.756 -56.501 1.00 41.28 104 THR A C 1
ATOM 835 O O . THR A 1 104 ? -18.779 -49.236 -55.438 1.00 41.28 104 THR A O 1
ATOM 838 N N . ILE A 1 105 ? -19.245 -49.849 -57.558 1.00 43.62 105 ILE A N 1
ATOM 839 C CA . ILE A 1 105 ? -20.648 -49.450 -57.630 1.00 43.62 105 ILE A CA 1
ATOM 840 C C . ILE A 1 105 ? -21.480 -50.480 -56.853 1.00 43.62 105 ILE A C 1
ATOM 842 O O . ILE A 1 105 ? -21.401 -51.671 -57.147 1.00 43.62 105 ILE A O 1
ATOM 846 N N . GLN A 1 106 ? -22.275 -50.032 -55.878 1.00 39.16 106 GLN A N 1
ATOM 847 C CA . GLN A 1 106 ? -23.367 -50.816 -55.294 1.00 39.16 106 GLN A CA 1
ATOM 848 C C . GLN A 1 106 ? -24.695 -50.269 -55.8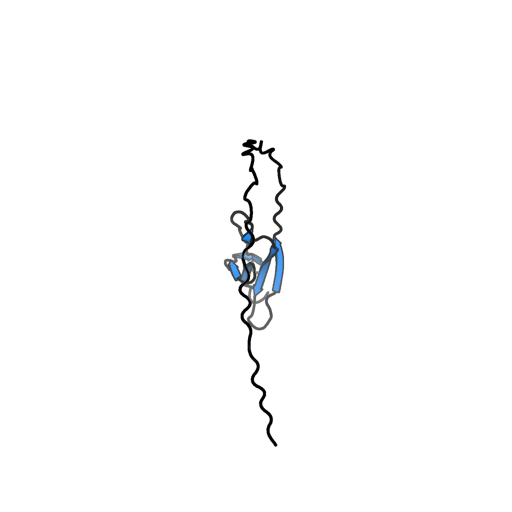25 1.00 39.16 106 GLN A C 1
ATOM 850 O O . GLN A 1 106 ? -25.092 -49.153 -55.502 1.00 39.16 106 GLN A O 1
ATOM 855 N N . THR A 1 107 ? -25.356 -51.065 -56.661 1.00 37.62 107 THR A N 1
ATOM 856 C CA . THR A 1 107 ? -26.764 -50.930 -57.052 1.00 37.62 107 THR A CA 1
ATOM 857 C C . THR A 1 107 ? -27.574 -51.925 -56.228 1.00 37.62 107 THR A C 1
ATOM 859 O O . THR A 1 107 ? -27.278 -53.117 -56.291 1.00 37.62 107 THR A O 1
ATOM 862 N N . ASN A 1 108 ? -28.582 -51.461 -55.493 1.00 38.56 108 ASN A N 1
ATOM 863 C CA . ASN A 1 108 ? -29.598 -52.323 -54.883 1.00 38.56 108 ASN A CA 1
ATOM 864 C C . ASN A 1 108 ? -30.957 -52.080 -55.570 1.00 38.56 108 ASN A C 1
ATOM 866 O O . ASN A 1 108 ? -31.181 -50.953 -56.020 1.00 38.56 108 ASN A O 1
ATOM 870 N N . PRO A 1 109 ? -31.810 -53.118 -55.682 1.00 56.09 109 PRO A N 1
ATOM 871 C CA . PRO A 1 109 ? -33.146 -53.040 -56.279 1.00 56.09 109 PRO A CA 1
ATOM 872 C C . PRO A 1 109 ? -34.157 -52.275 -55.419 1.00 56.09 109 PRO A C 1
ATOM 874 O O . PRO A 1 109 ? -33.984 -52.247 -54.177 1.00 56.09 109 PRO A O 1
#

Secondary structure (DSSP, 8-state):
--SPPEEEEEETTEEEE---EEEETTEEE---PPSS--GGGTT-EEEEEEES-SSSPPEEEEEE---------------------------PPP--------PPP----

Organism: NCBI:txid642074

InterPro domains:
  IPR013783 Immunoglobulin-like fold [G3DSA:2.60.40.10] (1-68)
  IPR036179 Immunoglobulin-like domain superfamily [SSF48726] (2-67)

Radius of gyration: 34.18 Å; chains: 1; bounding box: 64×62×78 Å

pLDDT: mean 76.97, std 22.38, range [36.12, 98.44]

Foldseek 3Di:
DVVAWFKFKDKLRHTDGRDWDDPDPRDIDDDDDDDPDDPVQAQIWIKIWIDNDDPDGTDIDTDGDHDDDDDDPDPPPPPPPPPPPDDDDDDDDDDDDDDDDDDDDDDDD

Sequence (109 aa):
GRPSPQVSWWVGGELVDSSDEAVSERKVRNTLETNPVGRHLHGLPVTCRAVNNRILQPLSTTVNLKLYREYKSDHIRGVQNRKKFNSTKHISPHKTKTTRNKQTIQTNP